Protein AF-A0A0S7EK21-F1 (afdb_monomer_lite)

Secondary structure (DSSP, 8-state):
-HHHHHHHHHHHHSS-SS-TTS-HHHHHHHT-----HHHHTTS-HHHHHHHHHHS-SSTTTSPPHHHHHTSGGG-SHHHHHHHHHHHHHHTS-SS--HHHHHHHHHHHHHHT-------

Structure (mmCIF, N/CA/C/O backbone):
data_AF-A0A0S7EK21-F1
#
_entry.id   AF-A0A0S7EK21-F1
#
loop_
_atom_site.group_PDB
_atom_site.id
_atom_site.type_symbol
_atom_site.label_atom_id
_atom_site.label_alt_id
_atom_site.label_comp_id
_atom_site.label_asym_id
_atom_site.label_entity_id
_atom_site.label_seq_id
_atom_site.pdbx_PDB_ins_code
_atom_site.Cartn_x
_atom_site.Cartn_y
_atom_site.Cartn_z
_atom_site.occupancy
_atom_site.B_iso_or_equiv
_atom_site.auth_seq_id
_atom_site.auth_comp_id
_atom_site.auth_asym_id
_atom_site.auth_atom_id
_atom_site.pdbx_PDB_model_num
ATOM 1 N N . MET A 1 1 ? -0.983 -10.510 -5.356 1.00 94.19 1 MET A N 1
ATOM 2 C CA . MET A 1 1 ? -0.003 -9.663 -4.633 1.00 94.19 1 MET A CA 1
ATOM 3 C C . MET A 1 1 ? 0.924 -8.882 -5.549 1.00 94.19 1 MET A C 1
ATOM 5 O O . MET A 1 1 ? 0.986 -7.680 -5.370 1.00 94.19 1 MET A O 1
ATOM 9 N N . TRP A 1 2 ? 1.574 -9.484 -6.556 1.00 92.31 2 TRP A N 1
ATOM 10 C CA . TRP A 1 2 ? 2.406 -8.712 -7.501 1.00 92.31 2 TRP A CA 1
ATOM 11 C C . TRP A 1 2 ? 1.650 -7.535 -8.133 1.00 92.31 2 TRP A C 1
ATOM 13 O O . TRP A 1 2 ? 2.071 -6.392 -8.010 1.00 92.31 2 TRP A O 1
ATOM 23 N N . SER A 1 3 ? 0.478 -7.805 -8.718 1.00 93.75 3 SER A N 1
ATOM 24 C CA . SER A 1 3 ? -0.365 -6.768 -9.323 1.00 93.75 3 SER A CA 1
ATOM 25 C C . SER A 1 3 ? -0.767 -5.677 -8.329 1.00 93.75 3 SER A C 1
ATOM 27 O O . SER A 1 3 ? -0.857 -4.522 -8.711 1.00 93.75 3 SER A O 1
ATOM 29 N N . VAL A 1 4 ? -0.945 -6.021 -7.047 1.00 96.38 4 VAL A N 1
ATOM 30 C CA . VAL A 1 4 ? -1.230 -5.044 -5.983 1.00 96.38 4 VAL A CA 1
ATOM 31 C C . VAL A 1 4 ? -0.037 -4.107 -5.788 1.00 96.38 4 VAL A C 1
ATOM 33 O O . VAL A 1 4 ? -0.231 -2.901 -5.723 1.00 96.38 4 VAL A O 1
ATOM 36 N N . GLY A 1 5 ? 1.194 -4.631 -5.780 1.00 95.81 5 GLY A N 1
ATOM 37 C CA . GLY A 1 5 ? 2.406 -3.807 -5.726 1.00 95.81 5 GLY A CA 1
ATOM 38 C C . GLY A 1 5 ? 2.520 -2.846 -6.913 1.00 95.81 5 GLY A C 1
ATOM 39 O O . GLY A 1 5 ? 2.809 -1.671 -6.714 1.00 95.81 5 GLY A O 1
ATOM 40 N N . VAL A 1 6 ? 2.212 -3.315 -8.129 1.00 93.81 6 VAL A N 1
ATOM 41 C CA . VAL A 1 6 ? 2.192 -2.462 -9.333 1.00 93.81 6 VAL A CA 1
ATOM 42 C C . VAL A 1 6 ? 1.113 -1.380 -9.226 1.00 93.81 6 VAL A C 1
ATOM 44 O O . VAL A 1 6 ? 1.390 -0.221 -9.514 1.00 93.81 6 VAL A O 1
ATOM 47 N N . ILE A 1 7 ? -0.095 -1.727 -8.769 1.00 97.06 7 ILE A N 1
ATOM 48 C CA . ILE A 1 7 ? -1.197 -0.769 -8.584 1.00 97.06 7 ILE A CA 1
ATOM 49 C C . ILE A 1 7 ? -0.818 0.302 -7.558 1.00 97.06 7 ILE A C 1
ATOM 51 O O . ILE A 1 7 ? -1.037 1.483 -7.820 1.00 97.06 7 ILE A O 1
ATOM 55 N N . ILE A 1 8 ? -0.220 -0.080 -6.425 1.00 96.69 8 ILE A N 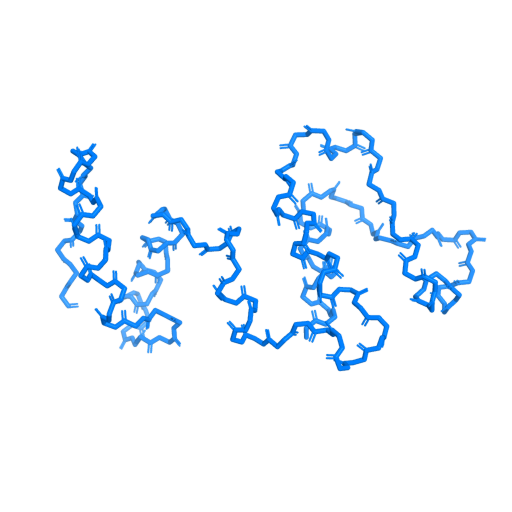1
ATOM 56 C CA . ILE A 1 8 ? 0.228 0.873 -5.400 1.00 96.69 8 ILE A CA 1
ATOM 57 C C . ILE A 1 8 ? 1.308 1.792 -5.975 1.00 96.69 8 ILE A C 1
ATOM 59 O O . ILE A 1 8 ? 1.208 3.006 -5.816 1.00 96.69 8 ILE A O 1
ATOM 63 N N . TYR A 1 9 ? 2.296 1.234 -6.685 1.00 95.94 9 TYR A N 1
ATOM 64 C CA . TYR A 1 9 ? 3.350 2.018 -7.331 1.00 95.94 9 TYR A CA 1
ATOM 65 C C . TYR A 1 9 ? 2.749 3.087 -8.253 1.00 95.94 9 TYR A C 1
ATOM 67 O O . TYR A 1 9 ? 2.995 4.272 -8.051 1.00 95.94 9 TYR A O 1
ATOM 75 N N . VAL A 1 10 ? 1.883 2.683 -9.189 1.00 95.50 10 VAL A N 1
ATOM 76 C CA . VAL A 1 10 ? 1.237 3.600 -10.144 1.00 95.50 10 VAL A CA 1
ATOM 77 C C . VAL A 1 10 ? 0.355 4.626 -9.431 1.00 95.50 10 VAL A C 1
ATOM 79 O O . VAL A 1 10 ? 0.353 5.793 -9.807 1.00 95.50 10 VAL A O 1
ATOM 82 N N . SER A 1 11 ? -0.369 4.225 -8.384 1.00 96.56 11 SER A N 1
ATOM 83 C CA . SER A 1 11 ? -1.232 5.136 -7.616 1.00 96.56 11 SER A CA 1
ATOM 84 C C . SER A 1 11 ? -0.437 6.237 -6.911 1.00 96.56 11 SER A C 1
ATOM 86 O O . SER A 1 11 ? -0.927 7.355 -6.779 1.00 96.56 11 SER A O 1
ATOM 88 N N . LEU A 1 12 ? 0.785 5.930 -6.467 1.00 95.75 12 LEU A N 1
ATOM 89 C CA . LEU A 1 12 ? 1.647 6.874 -5.756 1.00 95.75 12 LEU A CA 1
ATOM 90 C C . LEU A 1 12 ? 2.517 7.718 -6.693 1.00 95.75 12 LEU A C 1
ATOM 92 O O . LEU A 1 12 ? 2.803 8.871 -6.369 1.00 95.75 12 LEU A O 1
ATOM 96 N N . SER A 1 13 ? 2.955 7.168 -7.831 1.00 94.06 13 SER A N 1
ATOM 97 C CA . SER A 1 13 ? 3.877 7.861 -8.738 1.00 94.06 13 SER A CA 1
ATOM 98 C C . SER A 1 13 ? 3.248 8.418 -10.010 1.00 94.06 13 SER A C 1
ATOM 100 O O . SER A 1 13 ? 3.828 9.309 -10.627 1.00 94.06 13 SER A O 1
ATOM 102 N N . GLY A 1 14 ? 2.101 7.886 -10.434 1.00 92.25 14 GLY A N 1
ATOM 103 C CA . GLY A 1 14 ? 1.523 8.138 -11.755 1.00 92.25 14 GLY A CA 1
ATOM 104 C C . GLY A 1 14 ? 2.289 7.484 -12.912 1.00 92.25 14 GLY A C 1
ATOM 105 O O . GLY A 1 14 ? 1.981 7.758 -14.069 1.00 92.25 14 GLY A O 1
ATOM 106 N N . THR A 1 15 ? 3.282 6.635 -12.629 1.00 89.88 15 THR A N 1
ATOM 107 C CA . THR A 1 15 ? 4.141 5.982 -13.630 1.00 89.88 15 THR A CA 1
ATOM 108 C C . THR A 1 15 ? 4.177 4.473 -13.426 1.00 89.88 15 THR A C 1
ATOM 110 O O . THR A 1 15 ? 3.968 3.986 -12.317 1.00 89.88 15 THR A O 1
ATOM 113 N N . PHE A 1 16 ? 4.469 3.712 -14.481 1.00 88.69 16 PHE A N 1
ATOM 114 C CA . PHE A 1 16 ? 4.717 2.279 -14.341 1.00 88.69 16 PHE A CA 1
ATOM 115 C C . PHE A 1 16 ? 6.115 2.013 -13.760 1.00 88.69 16 PHE A C 1
ATOM 117 O O . PHE A 1 16 ? 7.037 2.791 -14.001 1.00 88.69 16 PHE A O 1
ATOM 124 N N . PRO A 1 17 ? 6.292 0.913 -13.004 1.00 84.12 17 PRO A N 1
ATOM 125 C CA . PRO A 1 17 ? 7.577 0.554 -12.404 1.00 84.12 17 PRO A CA 1
ATOM 126 C C . PRO A 1 17 ? 8.569 -0.076 -13.398 1.00 84.12 17 PRO A C 1
ATOM 128 O O . PRO A 1 17 ? 9.634 -0.519 -12.979 1.00 84.12 17 PRO A O 1
ATOM 131 N N . PHE A 1 18 ? 8.220 -0.148 -14.685 1.00 82.00 18 PHE A N 1
ATOM 132 C CA . PHE A 1 18 ? 9.027 -0.754 -15.741 1.00 82.00 18 PHE A CA 1
ATOM 133 C C . PHE A 1 18 ? 9.498 0.323 -16.717 1.00 82.00 18 PHE A C 1
ATOM 135 O O . PHE A 1 18 ? 8.723 1.201 -17.094 1.00 82.00 18 PHE A O 1
ATOM 142 N N . ASN A 1 19 ? 10.754 0.230 -17.129 1.00 75.56 19 ASN A N 1
ATOM 143 C CA . ASN A 1 19 ? 11.318 0.972 -18.240 1.00 75.56 19 ASN A CA 1
ATOM 144 C C . ASN A 1 19 ? 10.845 0.341 -19.560 1.00 75.56 19 ASN A C 1
ATOM 146 O O . ASN A 1 19 ? 11.012 -0.862 -19.754 1.00 75.56 19 ASN A O 1
ATOM 150 N N . GLU A 1 20 ? 10.244 1.128 -20.452 1.00 73.00 20 GLU A N 1
ATOM 151 C CA . GLU A 1 20 ? 9.745 0.644 -21.750 1.00 73.00 20 GLU A CA 1
ATOM 152 C C . GLU A 1 20 ? 10.883 0.282 -22.719 1.00 73.00 20 GLU A C 1
ATOM 154 O O . GLU A 1 20 ? 10.687 -0.536 -23.616 1.00 73.00 20 GLU A O 1
ATOM 159 N N . ASP A 1 21 ? 12.079 0.840 -22.503 1.00 78.12 21 ASP A N 1
ATOM 160 C CA . ASP A 1 21 ? 13.262 0.618 -23.342 1.00 78.12 21 ASP A CA 1
ATOM 161 C C . ASP A 1 21 ? 14.049 -0.659 -22.975 1.00 78.12 21 ASP A C 1
ATOM 163 O O . ASP A 1 21 ? 15.025 -1.010 -23.641 1.00 78.12 21 ASP A O 1
ATOM 167 N N . GLU A 1 22 ? 13.647 -1.369 -21.916 1.00 75.06 22 GLU A N 1
ATOM 168 C CA . GLU A 1 22 ? 14.300 -2.584 -21.415 1.00 75.06 22 GLU A CA 1
ATOM 169 C C . GLU A 1 22 ? 13.338 -3.781 -21.417 1.00 75.06 22 GLU A C 1
ATOM 171 O O . GLU A 1 22 ? 12.125 -3.627 -21.268 1.00 75.06 22 GLU A O 1
ATOM 176 N N . ASP A 1 23 ? 13.868 -5.008 -21.512 1.00 80.44 23 ASP A N 1
ATOM 177 C CA . ASP A 1 23 ? 13.031 -6.209 -21.417 1.00 80.44 23 ASP A CA 1
ATOM 178 C C . ASP A 1 23 ? 12.358 -6.271 -20.037 1.00 80.44 23 ASP A C 1
ATOM 180 O O . ASP A 1 23 ? 13.005 -6.324 -18.985 1.00 80.44 23 ASP A O 1
ATOM 184 N N . ILE A 1 24 ? 11.026 -6.257 -20.042 1.00 75.38 24 ILE A N 1
ATOM 185 C CA . ILE A 1 24 ? 10.208 -6.300 -18.829 1.00 75.38 24 ILE A CA 1
ATOM 186 C C . ILE A 1 24 ? 10.530 -7.555 -18.007 1.00 75.38 24 ILE A C 1
ATOM 188 O O . ILE A 1 24 ? 10.542 -7.492 -16.778 1.00 75.38 24 ILE A O 1
ATOM 192 N N . ASN A 1 25 ? 10.819 -8.695 -18.643 1.00 76.44 25 ASN A N 1
ATOM 193 C CA . ASN A 1 25 ? 11.157 -9.927 -17.932 1.00 76.44 25 ASN A CA 1
ATOM 194 C C . ASN A 1 25 ? 12.471 -9.793 -17.167 1.00 76.44 25 ASN A C 1
ATOM 196 O O . ASN A 1 25 ? 12.548 -10.271 -16.034 1.00 76.44 25 ASN A O 1
ATOM 200 N N . ASP A 1 26 ? 13.469 -9.120 -17.736 1.00 77.75 26 ASP A N 1
ATOM 201 C CA . ASP A 1 26 ? 14.758 -8.903 -17.078 1.00 77.75 26 ASP 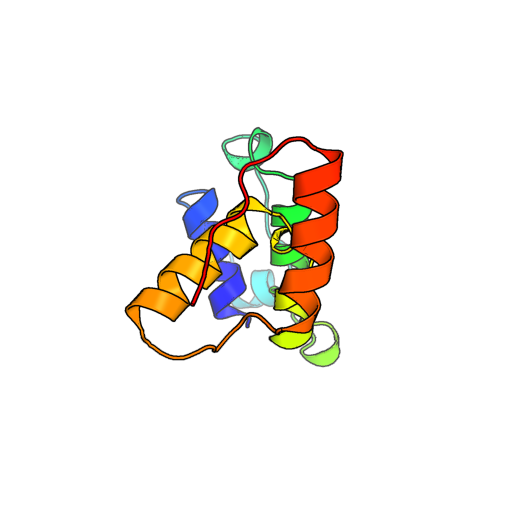A CA 1
ATOM 202 C C . ASP A 1 26 ? 14.611 -7.941 -15.898 1.00 77.75 26 ASP A C 1
ATOM 204 O O . ASP A 1 26 ? 15.120 -8.203 -14.807 1.00 77.75 26 ASP A O 1
ATOM 208 N N . GLN A 1 27 ? 13.834 -6.872 -16.061 1.00 74.44 27 GLN A N 1
ATOM 209 C CA . GLN A 1 27 ? 13.537 -5.936 -14.974 1.00 74.44 27 GLN A CA 1
ATOM 210 C C . GLN A 1 27 ? 12.766 -6.604 -13.833 1.00 74.44 27 GLN A C 1
ATOM 212 O O . GLN A 1 27 ? 13.076 -6.393 -12.655 1.00 74.44 27 GLN A O 1
ATOM 217 N N . ILE A 1 28 ? 11.800 -7.465 -14.175 1.00 75.06 28 ILE A N 1
ATOM 218 C CA . ILE A 1 28 ? 11.093 -8.301 -13.208 1.00 75.06 28 ILE A CA 1
ATOM 219 C C . ILE A 1 28 ? 12.095 -9.205 -12.498 1.00 75.06 28 ILE A C 1
ATOM 221 O O . ILE A 1 28 ? 12.122 -9.181 -11.276 1.00 75.06 28 ILE A O 1
ATOM 225 N N . GLN A 1 29 ? 12.925 -9.969 -13.215 1.00 69.94 29 GLN A N 1
ATOM 226 C CA . GLN A 1 29 ? 13.870 -10.926 -12.622 1.00 69.94 29 GLN A CA 1
ATOM 227 C C . GLN A 1 29 ? 14.923 -10.271 -11.724 1.00 69.94 29 GLN A C 1
ATOM 229 O O . GLN A 1 29 ? 15.305 -10.855 -10.705 1.00 69.94 29 GLN A O 1
ATOM 234 N N . ASN A 1 30 ? 15.350 -9.058 -12.068 1.00 70.31 30 ASN A N 1
ATOM 235 C CA . ASN A 1 30 ? 16.340 -8.304 -11.310 1.00 70.31 30 ASN A CA 1
ATOM 236 C C . ASN A 1 30 ? 15.730 -7.470 -10.174 1.00 70.31 30 ASN A C 1
ATOM 238 O O . ASN A 1 30 ? 16.478 -6.935 -9.357 1.00 70.31 30 ASN A O 1
ATOM 242 N N . ALA A 1 31 ? 14.395 -7.375 -10.093 1.00 66.50 31 ALA A N 1
ATOM 243 C CA . ALA A 1 31 ? 13.679 -6.488 -9.172 1.00 66.50 31 ALA A CA 1
ATOM 244 C C . ALA A 1 31 ? 14.225 -5.046 -9.195 1.00 66.50 31 ALA A C 1
ATOM 246 O O . ALA A 1 31 ? 14.300 -4.377 -8.163 1.00 66.50 31 ALA A O 1
ATOM 247 N N . ALA A 1 32 ? 14.636 -4.583 -10.378 1.00 69.31 32 ALA A N 1
ATOM 248 C CA . ALA A 1 32 ? 15.318 -3.309 -10.584 1.00 69.31 32 ALA A CA 1
ATOM 249 C C . ALA A 1 32 ? 14.321 -2.137 -10.650 1.00 69.31 32 ALA A C 1
ATOM 251 O O . ALA A 1 32 ? 14.338 -1.331 -11.575 1.00 69.31 32 ALA A O 1
ATOM 252 N N . PHE A 1 33 ? 13.417 -2.052 -9.672 1.00 80.88 33 PHE A N 1
ATOM 253 C CA . PHE A 1 33 ? 12.433 -0.977 -9.604 1.00 80.88 33 PHE A CA 1
ATOM 254 C C . PHE A 1 33 ? 13.095 0.321 -9.158 1.00 80.88 33 PHE A C 1
ATOM 256 O O . PHE A 1 33 ? 13.777 0.372 -8.132 1.00 80.88 33 PHE A O 1
ATOM 263 N N . MET A 1 34 ? 12.875 1.384 -9.925 1.00 83.00 34 MET A N 1
ATOM 264 C CA . 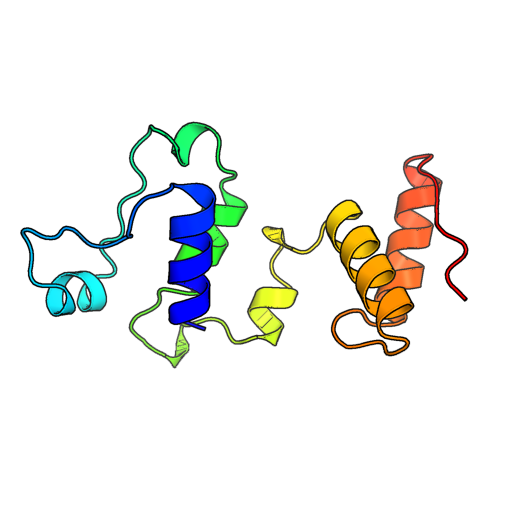MET A 1 34 ? 13.428 2.700 -9.628 1.00 83.00 34 MET A CA 1
ATOM 265 C C . MET A 1 34 ? 12.419 3.568 -8.877 1.00 83.00 34 MET A C 1
ATOM 267 O O . MET A 1 34 ? 11.224 3.564 -9.169 1.00 83.00 34 MET A O 1
ATOM 271 N N . TYR A 1 35 ? 12.926 4.369 -7.944 1.00 89.88 35 TYR A N 1
ATOM 272 C CA . TYR A 1 35 ? 12.157 5.346 -7.173 1.00 89.88 35 TYR A CA 1
ATOM 273 C C . TYR A 1 35 ? 12.785 6.735 -7.373 1.00 89.88 35 TYR A C 1
ATOM 275 O O . TYR A 1 35 ? 13.506 7.220 -6.495 1.00 89.88 35 TYR A O 1
ATOM 283 N N . PRO A 1 36 ? 12.618 7.361 -8.557 1.00 88.88 36 PRO A N 1
ATOM 284 C CA . PRO A 1 36 ? 13.244 8.648 -8.853 1.00 88.88 36 PRO A CA 1
ATOM 285 C C . PRO A 1 36 ? 12.787 9.730 -7.860 1.00 88.88 36 PRO A C 1
ATOM 287 O O . PRO A 1 36 ? 11.626 9.723 -7.449 1.00 88.88 36 PRO A O 1
ATOM 290 N N . PRO A 1 37 ? 13.638 10.713 -7.495 1.00 88.75 37 PRO A N 1
ATOM 291 C CA . PRO A 1 37 ? 13.310 11.699 -6.461 1.00 88.75 37 PRO A CA 1
ATOM 292 C C . PRO A 1 37 ? 11.980 12.433 -6.671 1.00 88.75 37 PRO A C 1
ATOM 294 O O . PRO A 1 37 ? 11.323 12.812 -5.707 1.00 88.75 37 PRO A O 1
ATOM 297 N N . HIS A 1 38 ? 11.553 12.633 -7.915 1.00 90.25 38 HIS A N 1
ATOM 298 C CA . HIS A 1 38 ? 10.206 13.096 -8.218 1.00 90.25 38 HIS A CA 1
ATOM 299 C C . HIS A 1 38 ? 9.390 11.941 -8.822 1.00 90.25 38 HIS A C 1
ATOM 301 O O . HIS A 1 38 ? 9.857 11.363 -9.803 1.00 90.25 38 HIS A O 1
ATOM 307 N N . PRO A 1 39 ? 8.203 11.596 -8.282 1.00 90.50 39 PRO A N 1
ATOM 308 C CA . PRO A 1 39 ? 7.527 12.170 -7.106 1.00 90.50 39 PRO A CA 1
ATOM 309 C C . PRO A 1 39 ? 7.932 11.545 -5.753 1.00 90.50 39 PRO A C 1
ATOM 311 O O . PRO A 1 39 ? 7.490 12.023 -4.705 1.00 90.50 39 PRO A O 1
ATOM 314 N N . TRP A 1 40 ? 8.784 10.515 -5.746 1.00 93.94 40 TRP A N 1
ATOM 315 C CA . TRP A 1 40 ? 8.999 9.636 -4.587 1.00 93.94 40 TRP A CA 1
ATOM 316 C C . TRP A 1 40 ? 9.603 10.298 -3.346 1.00 93.94 40 TRP A C 1
ATOM 318 O O . TRP A 1 40 ? 9.434 9.780 -2.251 1.00 93.94 40 TRP A O 1
ATOM 328 N N . LYS A 1 41 ? 10.215 11.483 -3.457 1.00 94.00 41 LYS A N 1
ATOM 329 C CA . LYS A 1 41 ? 10.709 12.254 -2.300 1.00 94.00 41 LYS A CA 1
ATOM 330 C C . LYS A 1 41 ? 9.608 12.614 -1.293 1.00 94.00 41 LYS A C 1
ATOM 332 O O . LYS A 1 41 ? 9.919 12.885 -0.138 1.00 94.00 41 LYS A O 1
ATOM 337 N N . LYS A 1 42 ? 8.344 12.681 -1.725 1.00 93.94 42 LYS A N 1
ATOM 338 C CA . LYS A 1 42 ? 7.190 12.966 -0.850 1.00 93.94 42 LYS A CA 1
ATOM 339 C C . LYS A 1 42 ? 6.478 11.704 -0.358 1.00 93.94 42 LYS A C 1
ATOM 341 O O . LYS A 1 42 ? 5.578 11.812 0.467 1.00 93.94 42 LYS A O 1
ATOM 346 N N . VAL A 1 43 ? 6.837 10.542 -0.894 1.00 95.75 43 VAL A N 1
ATOM 347 C CA . VAL A 1 43 ? 6.239 9.256 -0.536 1.00 95.75 43 VAL A CA 1
ATOM 348 C C . VAL A 1 43 ? 6.991 8.696 0.670 1.00 95.75 43 VAL A C 1
ATOM 350 O O . VAL A 1 43 ? 8.211 8.827 0.755 1.00 95.75 43 VAL A O 1
ATOM 353 N N . SER A 1 44 ? 6.270 8.108 1.625 1.00 95.94 44 SER A N 1
ATOM 354 C CA . SER A 1 44 ? 6.890 7.571 2.836 1.00 95.94 44 SER A CA 1
ATOM 355 C C . SER A 1 44 ? 7.766 6.354 2.535 1.00 95.94 44 SER A C 1
ATOM 357 O O . SER A 1 44 ? 7.515 5.587 1.597 1.00 95.94 44 SER A O 1
ATOM 359 N N . GLN A 1 45 ? 8.802 6.156 3.350 1.00 96.00 45 GLN A N 1
ATOM 360 C CA . GLN A 1 45 ? 9.721 5.035 3.169 1.00 96.00 45 GLN A CA 1
ATOM 361 C C . GLN A 1 45 ? 9.020 3.693 3.419 1.00 96.00 45 GLN A C 1
ATOM 363 O O . GLN A 1 45 ? 9.345 2.701 2.772 1.00 96.00 45 GLN A O 1
ATOM 368 N N . GLU A 1 46 ? 8.018 3.677 4.296 1.00 97.12 46 GLU A N 1
ATOM 369 C CA . GLU A 1 46 ? 7.164 2.527 4.574 1.00 97.12 46 GLU A CA 1
ATOM 370 C C . GLU A 1 46 ? 6.324 2.133 3.348 1.00 97.12 46 GLU A C 1
ATOM 372 O O . GLU A 1 46 ? 6.129 0.944 3.100 1.00 97.12 46 GLU A O 1
ATOM 377 N N . ALA A 1 47 ? 5.866 3.095 2.538 1.00 96.81 47 ALA A N 1
ATOM 378 C CA . ALA A 1 47 ? 5.161 2.786 1.293 1.00 96.81 47 ALA A CA 1
ATOM 379 C C . ALA A 1 47 ? 6.086 2.059 0.308 1.00 96.81 47 ALA A C 1
ATOM 381 O O . ALA A 1 47 ? 5.725 1.032 -0.268 1.00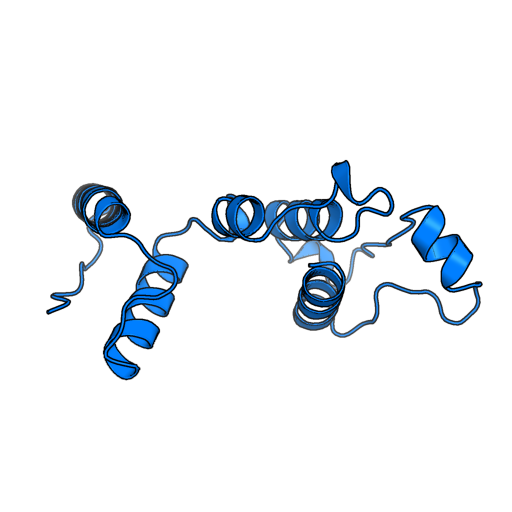 96.81 47 ALA A O 1
ATOM 382 N N . ILE A 1 48 ? 7.306 2.582 0.148 1.00 95.94 48 ILE A N 1
ATOM 383 C CA . ILE A 1 48 ? 8.340 2.003 -0.718 1.00 95.94 48 ILE A CA 1
ATOM 384 C C . ILE A 1 48 ? 8.727 0.604 -0.222 1.00 95.94 48 ILE A C 1
ATOM 386 O O . ILE A 1 48 ? 8.849 -0.323 -1.024 1.00 95.94 48 ILE A O 1
ATOM 390 N N . ASP A 1 49 ? 8.876 0.423 1.093 1.00 96.56 49 ASP A N 1
ATOM 391 C CA . ASP A 1 49 ? 9.173 -0.882 1.686 1.00 96.56 49 ASP A CA 1
ATOM 392 C C . ASP A 1 49 ? 8.069 -1.908 1.397 1.00 96.56 49 ASP A C 1
ATOM 394 O O . ASP A 1 49 ? 8.357 -3.031 0.966 1.00 96.56 49 ASP A O 1
ATOM 398 N N . LEU A 1 50 ? 6.795 -1.516 1.517 1.00 97.62 50 LEU A N 1
ATOM 399 C CA . LEU A 1 50 ? 5.692 -2.409 1.172 1.00 97.62 50 LEU A CA 1
ATOM 400 C C . LEU A 1 50 ? 5.731 -2.817 -0.305 1.00 97.62 50 LEU A C 1
ATOM 402 O O . LEU A 1 50 ? 5.580 -4.001 -0.618 1.00 97.62 50 LEU A O 1
ATOM 406 N N . ILE A 1 51 ? 5.946 -1.861 -1.215 1.00 96.19 51 ILE A N 1
ATOM 407 C CA . ILE A 1 51 ? 6.048 -2.144 -2.653 1.00 96.19 51 ILE A CA 1
ATOM 408 C C . ILE A 1 51 ? 7.181 -3.139 -2.912 1.00 96.19 51 ILE A C 1
ATOM 410 O O . ILE A 1 51 ? 6.962 -4.139 -3.596 1.00 96.19 51 ILE A O 1
ATOM 414 N N . ASN A 1 52 ? 8.358 -2.934 -2.317 1.00 94.25 52 ASN A N 1
ATOM 415 C CA . ASN A 1 52 ? 9.494 -3.843 -2.470 1.00 94.25 52 ASN A CA 1
ATOM 416 C C . ASN A 1 52 ? 9.178 -5.261 -1.972 1.00 94.25 52 ASN A C 1
ATOM 418 O O . ASN A 1 52 ? 9.589 -6.240 -2.596 1.00 94.25 52 ASN A O 1
ATOM 422 N N . ASN A 1 53 ? 8.414 -5.403 -0.889 1.00 95.88 53 ASN A N 1
ATOM 423 C CA . ASN A 1 53 ? 7.982 -6.704 -0.371 1.00 95.88 53 ASN A CA 1
ATOM 424 C C . ASN A 1 53 ? 6.883 -7.374 -1.228 1.00 95.88 53 ASN A C 1
ATOM 426 O O . ASN A 1 53 ? 6.767 -8.607 -1.265 1.00 95.88 53 ASN A O 1
ATOM 430 N N . LEU A 1 54 ? 6.092 -6.588 -1.962 1.00 95.62 54 LEU A N 1
ATOM 431 C CA . LEU A 1 54 ? 5.079 -7.068 -2.911 1.00 95.62 54 LEU A CA 1
ATOM 432 C C . LEU A 1 54 ? 5.669 -7.438 -4.278 1.00 95.62 54 LEU A C 1
ATOM 434 O O . LEU A 1 54 ? 5.233 -8.416 -4.898 1.00 95.62 54 LEU A O 1
ATOM 438 N N . LEU A 1 55 ? 6.676 -6.697 -4.731 1.00 92.50 55 LEU A N 1
ATOM 439 C CA . LEU A 1 55 ? 7.357 -6.879 -6.011 1.00 92.50 55 LEU A CA 1
ATOM 440 C C . LEU A 1 55 ? 8.589 -7.790 -5.886 1.00 92.50 55 LEU A C 1
ATOM 442 O O . LEU A 1 55 ? 9.654 -7.549 -6.442 1.00 92.50 55 LEU A O 1
ATOM 446 N N . GLN A 1 56 ? 8.433 -8.901 -5.166 1.00 90.94 56 GLN A N 1
ATOM 447 C CA . GLN A 1 56 ? 9.460 -9.937 -5.059 1.00 90.94 56 GLN A CA 1
ATOM 448 C C . GLN A 1 56 ? 9.313 -10.984 -6.167 1.00 90.94 56 GLN A C 1
ATOM 450 O O . GLN A 1 56 ? 8.238 -11.570 -6.354 1.00 90.94 56 GLN A O 1
ATOM 455 N N . VAL A 1 57 ? 10.418 -11.278 -6.857 1.00 87.31 57 VAL A N 1
ATOM 456 C CA . VAL A 1 57 ? 10.504 -12.311 -7.910 1.00 87.31 57 VAL A CA 1
ATOM 457 C C . VAL A 1 57 ? 10.266 -13.694 -7.331 1.00 87.31 57 VAL A C 1
ATOM 459 O O . VAL A 1 57 ? 9.416 -14.457 -7.791 1.00 87.31 57 VAL A O 1
ATOM 462 N N . LYS A 1 58 ? 10.995 -14.009 -6.256 1.00 88.00 58 LYS A N 1
ATOM 463 C CA . LYS A 1 58 ? 10.839 -15.271 -5.540 1.00 88.00 58 LYS A CA 1
ATOM 464 C C . LYS A 1 58 ? 9.519 -15.234 -4.781 1.00 88.00 58 LYS A C 1
ATOM 466 O O . LYS A 1 58 ? 9.413 -14.542 -3.772 1.00 88.00 58 LYS A O 1
ATOM 471 N N . MET A 1 59 ? 8.551 -16.047 -5.205 1.00 89.19 59 MET A N 1
ATOM 472 C CA . MET A 1 59 ? 7.224 -16.114 -4.574 1.00 89.19 59 MET A CA 1
ATOM 473 C C . MET A 1 59 ? 7.286 -16.317 -3.054 1.00 89.19 59 MET A C 1
ATOM 475 O O . MET A 1 59 ? 6.519 -15.699 -2.333 1.00 89.19 59 MET A O 1
ATOM 479 N N . ARG A 1 60 ? 8.239 -17.115 -2.550 1.00 91.50 60 ARG A N 1
ATOM 480 C CA . ARG A 1 60 ? 8.415 -17.353 -1.103 1.00 91.50 60 ARG A CA 1
ATOM 481 C C . ARG A 1 60 ? 8.831 -16.110 -0.306 1.00 91.50 60 ARG A C 1
ATOM 483 O O . ARG A 1 60 ? 8.617 -16.075 0.899 1.00 91.50 60 ARG A O 1
ATOM 490 N N . LYS A 1 61 ? 9.465 -15.129 -0.957 1.00 91.75 61 LYS A N 1
ATOM 491 C CA . LYS A 1 61 ? 9.836 -13.844 -0.346 1.00 91.75 61 LYS A CA 1
ATOM 492 C C . LYS A 1 61 ? 8.723 -12.803 -0.471 1.00 91.75 61 LYS A C 1
ATOM 494 O O . LYS A 1 61 ? 8.710 -11.849 0.293 1.00 91.75 61 LYS A O 1
ATOM 499 N N . ARG A 1 62 ? 7.803 -12.990 -1.422 1.00 96.00 62 ARG A N 1
ATOM 500 C CA . ARG A 1 62 ? 6.681 -12.085 -1.666 1.00 96.00 62 ARG A CA 1
ATOM 501 C C . ARG A 1 62 ? 5.708 -12.118 -0.496 1.00 96.00 62 ARG A C 1
ATOM 503 O O . ARG A 1 62 ? 5.361 -13.195 -0.012 1.00 96.00 62 ARG A O 1
ATOM 510 N N . TYR A 1 63 ? 5.244 -10.950 -0.069 1.00 97.69 63 TYR A N 1
ATOM 511 C CA . TYR A 1 63 ? 4.237 -10.877 0.984 1.00 97.69 63 TYR A CA 1
ATOM 512 C C . TYR A 1 63 ? 2.919 -11.529 0.553 1.00 97.69 63 TYR A C 1
ATOM 514 O O . TYR A 1 63 ? 2.466 -11.375 -0.586 1.00 97.69 63 TYR A O 1
ATOM 522 N N . SER A 1 64 ? 2.332 -12.283 1.485 1.00 96.88 64 SER A N 1
ATOM 523 C CA . SER A 1 64 ? 0.939 -12.722 1.427 1.00 96.88 64 SER A CA 1
ATOM 524 C C . SER A 1 64 ? 0.011 -11.569 1.808 1.00 96.88 64 SER A C 1
ATOM 526 O O . SER A 1 64 ? 0.469 -10.546 2.313 1.00 96.88 64 SER A O 1
ATOM 528 N N . VAL A 1 65 ? -1.296 -11.756 1.608 1.00 94.81 65 VAL A N 1
ATOM 529 C CA . VAL A 1 65 ? -2.319 -10.783 2.019 1.00 94.81 65 VAL A CA 1
ATOM 530 C C . VAL A 1 65 ? -2.183 -10.447 3.505 1.00 94.81 65 VAL A C 1
ATOM 532 O O . VAL A 1 65 ? -2.071 -9.275 3.843 1.00 94.81 65 VAL A O 1
ATOM 535 N N . ASP A 1 66 ? -2.072 -11.453 4.375 1.00 93.31 66 ASP A N 1
ATOM 536 C CA . ASP A 1 66 ? -2.000 -11.243 5.830 1.00 93.31 66 ASP A CA 1
ATOM 537 C C . ASP A 1 66 ? -0.756 -10.443 6.243 1.00 93.31 66 ASP A C 1
ATOM 539 O O . ASP A 1 66 ? -0.828 -9.533 7.072 1.00 93.31 66 ASP A O 1
ATOM 543 N N . LYS A 1 67 ? 0.395 -10.739 5.618 1.00 95.56 67 LYS A N 1
ATOM 544 C CA . LYS A 1 67 ? 1.639 -9.988 5.846 1.00 95.56 67 LYS A CA 1
ATOM 545 C C . LYS A 1 67 ? 1.536 -8.551 5.349 1.00 95.56 67 LYS A C 1
ATOM 547 O O . LYS A 1 67 ? 2.052 -7.652 6.001 1.00 95.56 67 LYS A O 1
ATOM 552 N N . THR A 1 68 ? 0.890 -8.339 4.204 1.00 96.25 68 THR A N 1
ATOM 553 C CA . THR A 1 68 ? 0.638 -7.006 3.650 1.00 96.25 68 THR A CA 1
ATOM 554 C C . THR A 1 68 ? -0.270 -6.197 4.563 1.00 96.25 68 THR A C 1
ATOM 556 O O . THR A 1 68 ? 0.086 -5.074 4.891 1.00 96.25 68 THR A O 1
ATOM 559 N N . LEU A 1 69 ? -1.391 -6.765 5.016 1.00 92.62 69 LEU A N 1
ATOM 560 C CA . LEU A 1 69 ? -2.317 -6.085 5.923 1.00 92.62 69 LEU A CA 1
ATOM 561 C C . LEU A 1 69 ? -1.645 -5.717 7.248 1.00 92.62 69 LEU A C 1
ATOM 563 O O . LEU A 1 69 ? -1.889 -4.638 7.771 1.00 92.62 69 LEU A O 1
ATOM 567 N N . SER A 1 70 ? -0.741 -6.564 7.742 1.00 93.38 70 SER A N 1
ATOM 568 C CA . SER A 1 70 ? 0.030 -6.315 8.968 1.00 93.38 70 SER A CA 1
ATOM 569 C C . SER A 1 70 ? 1.212 -5.349 8.788 1.00 93.38 70 SER A C 1
ATOM 571 O O . SER A 1 70 ? 1.934 -5.082 9.749 1.00 93.38 70 SER A O 1
ATOM 573 N N . HIS A 1 71 ? 1.472 -4.856 7.574 1.00 96.75 71 HIS A N 1
ATOM 574 C CA . HIS A 1 71 ? 2.611 -3.981 7.311 1.00 96.75 71 HIS A CA 1
ATOM 575 C C . HIS A 1 71 ? 2.401 -2.590 7.939 1.00 96.75 71 HIS A C 1
ATOM 577 O O . HIS A 1 71 ? 1.312 -2.038 7.785 1.00 96.75 71 HIS A O 1
ATOM 583 N N . PRO A 1 72 ? 3.426 -1.965 8.558 1.00 95.62 72 PRO A N 1
ATOM 584 C CA . PRO A 1 72 ? 3.286 -0.674 9.242 1.00 95.62 72 PRO A CA 1
ATOM 585 C C . PRO A 1 72 ? 2.639 0.435 8.408 1.00 95.62 72 PRO A C 1
ATOM 587 O O . PRO A 1 72 ? 1.880 1.234 8.942 1.00 95.62 72 PRO A O 1
ATOM 590 N N . TRP A 1 73 ? 2.879 0.446 7.093 1.00 96.25 73 TRP A N 1
ATOM 591 C CA . TRP A 1 73 ? 2.269 1.419 6.177 1.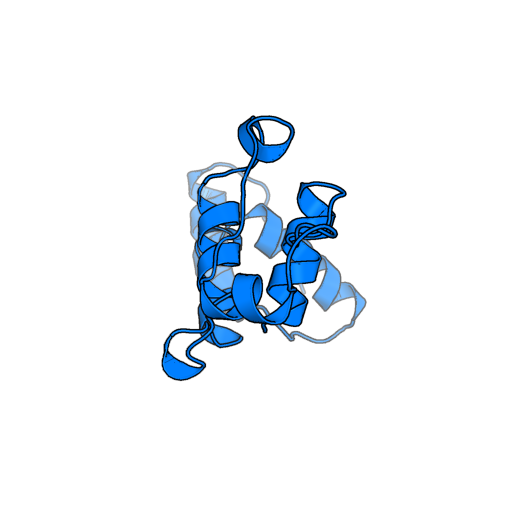00 96.25 73 TRP A CA 1
ATOM 592 C C . TRP A 1 73 ? 0.731 1.389 6.142 1.00 96.25 73 TRP A C 1
ATOM 594 O O . TRP A 1 73 ? 0.127 2.383 5.769 1.00 96.25 73 TRP A O 1
ATOM 604 N N . LEU A 1 74 ? 0.104 0.264 6.508 1.00 94.44 74 LEU A N 1
ATOM 605 C CA . LEU A 1 74 ? -1.356 0.098 6.558 1.00 94.44 74 LEU A CA 1
ATOM 606 C C . LEU A 1 74 ? -1.893 0.012 7.997 1.00 94.44 74 LEU A C 1
ATOM 608 O O . LEU A 1 74 ? -3.064 -0.297 8.200 1.00 94.44 74 LEU A O 1
ATOM 612 N N . GLN A 1 75 ? -1.039 0.219 9.001 1.00 92.12 75 GLN A N 1
ATOM 613 C CA . GLN A 1 75 ? -1.364 0.041 10.418 1.00 92.12 75 GLN A CA 1
ATOM 614 C C . GLN A 1 75 ? -1.420 1.385 11.151 1.00 92.12 75 GLN A C 1
ATOM 616 O O . GLN A 1 75 ? -0.875 1.522 12.246 1.00 92.12 75 GLN A O 1
ATOM 621 N N . ASP A 1 76 ? -2.076 2.377 10.550 1.00 91.88 76 ASP A N 1
ATOM 622 C CA . ASP A 1 76 ? -2.342 3.671 11.175 1.00 91.88 76 ASP A CA 1
ATOM 623 C C . ASP A 1 76 ? -3.820 3.839 11.572 1.00 91.88 76 ASP A C 1
ATOM 625 O O . ASP A 1 76 ? -4.712 3.123 11.107 1.00 91.88 76 ASP A O 1
ATOM 629 N N . TYR A 1 77 ? -4.068 4.792 12.474 1.00 91.44 77 TYR A N 1
ATOM 630 C CA . TYR A 1 77 ? -5.399 5.037 13.025 1.00 91.44 77 TYR A CA 1
ATOM 631 C C . TYR A 1 77 ? -6.400 5.504 11.961 1.00 91.44 77 TYR A C 1
ATOM 633 O O . TYR A 1 77 ? -7.553 5.078 11.983 1.00 91.44 77 TYR A O 1
ATOM 641 N N . GLN A 1 78 ? -5.970 6.342 11.012 1.00 91.81 78 GLN A N 1
ATOM 642 C CA . GLN A 1 78 ? -6.842 6.857 9.957 1.00 91.81 78 GLN A CA 1
ATOM 643 C C . GLN A 1 78 ? -7.242 5.741 8.988 1.00 91.81 78 GLN A C 1
ATOM 645 O O . GLN A 1 78 ? -8.418 5.612 8.663 1.00 91.81 78 GLN A O 1
ATOM 650 N N . MET A 1 79 ? -6.299 4.884 8.602 1.00 92.38 79 MET A N 1
ATOM 651 C CA . MET A 1 79 ? -6.569 3.701 7.788 1.00 92.38 79 MET A CA 1
ATOM 652 C C . MET A 1 79 ? -7.587 2.778 8.467 1.00 92.38 79 MET A C 1
ATOM 654 O O . MET A 1 79 ? -8.517 2.301 7.818 1.00 92.38 79 MET A O 1
ATOM 658 N N . TRP A 1 80 ? -7.460 2.548 9.780 1.00 92.69 80 TRP A N 1
ATOM 659 C CA . TRP A 1 80 ? -8.456 1.772 10.524 1.00 92.69 80 TRP A CA 1
ATOM 660 C C . TRP A 1 80 ? -9.838 2.441 10.501 1.00 92.69 80 TRP A C 1
ATOM 662 O O . TRP A 1 80 ? -10.823 1.761 10.217 1.00 92.69 80 TRP A O 1
ATOM 672 N N . LEU A 1 81 ? -9.924 3.759 10.722 1.00 92.12 81 LEU A N 1
ATOM 673 C CA . LEU A 1 81 ? -11.189 4.500 10.629 1.00 92.12 81 LEU A CA 1
ATOM 674 C C . LEU A 1 81 ? -11.831 4.366 9.242 1.00 92.12 81 LEU A C 1
ATOM 676 O O . LEU A 1 81 ? -13.023 4.071 9.137 1.00 92.12 81 LEU A O 1
ATOM 680 N N . ASP A 1 82 ? -11.050 4.545 8.179 1.00 92.38 82 ASP A N 1
ATOM 681 C CA . ASP A 1 82 ? -11.531 4.468 6.798 1.00 92.38 82 ASP A CA 1
ATOM 682 C C . ASP A 1 82 ? -12.044 3.062 6.459 1.00 92.38 82 ASP A C 1
ATOM 684 O O . ASP A 1 82 ? -13.111 2.913 5.853 1.00 92.38 82 ASP A O 1
ATOM 688 N N . LEU A 1 83 ? -11.337 2.021 6.914 1.00 92.00 83 LEU A N 1
ATOM 689 C CA . LEU A 1 83 ? -11.771 0.633 6.769 1.00 92.00 83 LEU A CA 1
ATOM 690 C C . LEU A 1 83 ? -13.059 0.351 7.546 1.00 92.00 83 LEU A C 1
ATOM 692 O O . LEU A 1 83 ? -13.982 -0.237 6.986 1.00 92.00 83 LEU A O 1
ATOM 696 N N . ARG A 1 84 ? -13.168 0.802 8.801 1.00 90.69 84 ARG A N 1
ATOM 697 C CA . ARG A 1 84 ? -14.391 0.624 9.601 1.00 90.69 84 ARG A CA 1
ATOM 698 C C . ARG A 1 84 ? -15.587 1.341 8.984 1.00 90.69 84 ARG A C 1
ATOM 700 O O . ARG A 1 84 ? -16.681 0.782 8.950 1.00 90.69 84 ARG A O 1
ATOM 707 N N . ASN A 1 85 ? -15.380 2.539 8.440 1.00 91.50 85 ASN A N 1
ATOM 708 C CA . ASN A 1 85 ? -16.415 3.274 7.716 1.00 91.50 85 ASN A CA 1
ATOM 709 C C . ASN A 1 85 ? -16.878 2.518 6.463 1.00 91.50 85 ASN A C 1
ATOM 711 O O . ASN A 1 85 ? -18.076 2.459 6.175 1.00 91.50 85 ASN A O 1
ATOM 715 N N . LEU A 1 86 ? -15.943 1.928 5.714 1.00 90.88 86 LEU A N 1
ATOM 716 C CA . LEU A 1 86 ? -16.269 1.102 4.555 1.00 90.88 86 LEU A CA 1
ATOM 717 C C . LEU A 1 86 ? -17.062 -0.148 4.965 1.00 90.88 86 LEU A C 1
ATOM 719 O O . LEU A 1 86 ? -18.103 -0.422 4.377 1.00 90.88 86 LEU A O 1
ATOM 723 N N . GLU A 1 87 ? -16.612 -0.870 5.987 1.00 93.12 87 GLU A N 1
ATOM 724 C CA . GLU A 1 87 ? -17.275 -2.075 6.506 1.00 93.12 87 GLU A CA 1
ATOM 725 C C . GLU A 1 87 ? -18.685 -1.779 7.032 1.00 93.12 87 GLU A C 1
ATOM 727 O O . GLU A 1 87 ? -19.621 -2.516 6.727 1.00 93.12 87 GLU A O 1
ATOM 732 N N . GLY A 1 88 ? -18.875 -0.656 7.733 1.00 90.56 88 GLY A N 1
ATOM 733 C CA . GLY A 1 88 ? -20.197 -0.207 8.177 1.00 90.56 88 GLY A CA 1
ATOM 734 C C . GLY A 1 88 ? -21.156 0.048 7.010 1.00 90.56 88 GLY A C 1
ATOM 735 O O . GLY A 1 88 ? -22.323 -0.330 7.070 1.00 90.56 88 GLY A O 1
ATOM 736 N N . ARG A 1 89 ? -20.662 0.610 5.897 1.00 91.56 89 ARG A N 1
ATOM 737 C CA . ARG A 1 89 ? -21.458 0.796 4.667 1.00 91.56 89 ARG A CA 1
ATOM 738 C C . ARG A 1 89 ? -21.784 -0.518 3.958 1.00 91.56 89 ARG A C 1
ATOM 740 O O . ARG A 1 89 ? -22.799 -0.589 3.271 1.00 91.56 89 ARG A O 1
ATOM 747 N N . MET A 1 90 ? -20.921 -1.522 4.092 1.00 92.00 90 MET A N 1
ATOM 748 C CA . MET A 1 90 ? -21.104 -2.855 3.509 1.00 92.00 90 MET A CA 1
ATOM 749 C C . MET A 1 90 ? -21.912 -3.794 4.417 1.00 92.00 90 MET A C 1
ATOM 751 O O . MET A 1 90 ? -22.326 -4.856 3.964 1.00 92.00 90 MET A O 1
ATOM 755 N N . ASN A 1 91 ? -22.160 -3.392 5.669 1.00 90.44 91 ASN A N 1
ATOM 756 C CA . ASN A 1 91 ? -22.837 -4.176 6.702 1.00 90.44 91 ASN A CA 1
ATOM 757 C C . ASN A 1 91 ? -22.158 -5.535 6.987 1.00 90.44 91 ASN A C 1
ATOM 759 O O . ASN A 1 91 ? -22.819 -6.503 7.363 1.00 90.44 91 ASN A O 1
ATOM 763 N N . GLU A 1 92 ? -20.838 -5.611 6.798 1.00 90.62 92 GLU A N 1
ATOM 764 C CA . GLU A 1 92 ? -20.025 -6.801 7.062 1.00 90.62 92 GLU A CA 1
ATOM 765 C C . GLU A 1 92 ? -18.568 -6.396 7.348 1.00 90.62 92 GLU A C 1
ATOM 767 O O . GLU A 1 92 ? -18.034 -5.466 6.737 1.00 90.62 92 GLU A O 1
ATOM 772 N N . ARG A 1 93 ? -17.923 -7.087 8.299 1.00 90.31 93 ARG A N 1
ATOM 773 C CA . ARG A 1 93 ? -16.514 -6.876 8.662 1.00 90.31 93 ARG A CA 1
ATOM 774 C C . ARG A 1 93 ? -15.645 -7.865 7.877 1.00 90.31 93 ARG A C 1
ATOM 776 O O . ARG A 1 93 ? -15.805 -9.070 8.046 1.00 90.31 93 ARG A O 1
ATOM 783 N N . TYR A 1 94 ? -14.731 -7.360 7.047 1.00 87.00 94 TYR A N 1
ATOM 784 C CA . TYR A 1 94 ? -13.914 -8.183 6.142 1.00 87.00 94 TYR A CA 1
ATOM 785 C C . TYR A 1 94 ? -12.415 -8.122 6.442 1.00 87.00 94 TYR A C 1
ATOM 787 O O . TYR A 1 94 ? -11.724 -9.126 6.287 1.00 87.00 94 TYR A O 1
ATOM 795 N N . ILE A 1 95 ? -11.899 -6.940 6.789 1.00 88.25 95 ILE A N 1
ATOM 796 C CA . ILE A 1 95 ? -10.457 -6.669 6.870 1.00 88.25 95 ILE A CA 1
ATOM 797 C C . ILE A 1 95 ? -10.040 -6.408 8.311 1.00 88.25 95 ILE A C 1
ATOM 799 O O . ILE A 1 95 ? -9.004 -6.911 8.742 1.00 88.25 95 ILE A O 1
ATOM 803 N N . THR A 1 96 ? -10.815 -5.615 9.051 1.00 90.19 96 THR A N 1
ATOM 804 C CA . THR A 1 96 ? -10.492 -5.327 10.452 1.00 90.19 96 THR A CA 1
ATOM 805 C C . THR A 1 96 ? -10.903 -6.488 11.353 1.00 90.19 96 THR A C 1
ATOM 807 O O . THR A 1 96 ? -11.761 -7.297 10.998 1.00 90.19 96 THR A O 1
ATOM 810 N N . HIS A 1 97 ? -10.321 -6.563 12.547 1.00 87.88 97 HIS A N 1
ATOM 811 C CA . HIS A 1 97 ? -10.694 -7.535 13.569 1.00 87.88 97 HIS A CA 1
ATOM 812 C C . HIS A 1 97 ? -11.118 -6.828 14.863 1.00 87.88 97 HIS A C 1
ATOM 814 O O . HIS A 1 97 ? -10.644 -5.738 15.163 1.00 87.88 97 HIS A O 1
ATOM 820 N N . GLU A 1 98 ? -11.973 -7.449 15.679 1.00 86.62 98 GLU A N 1
ATOM 821 C CA . GLU A 1 98 ? -12.434 -6.867 16.957 1.00 86.62 98 GLU A CA 1
ATOM 822 C C . GLU A 1 98 ? -11.273 -6.537 17.913 1.00 86.62 98 GLU A C 1
ATOM 824 O O . GLU A 1 98 ? -11.337 -5.596 18.701 1.00 86.62 98 GLU A O 1
ATOM 829 N N . SER A 1 99 ? -10.160 -7.271 17.812 1.00 85.44 99 SER A N 1
ATOM 830 C CA . SER A 1 99 ? -8.940 -6.967 18.572 1.00 85.44 99 SER A CA 1
ATOM 831 C C . SER A 1 99 ? -8.307 -5.624 18.195 1.00 85.44 99 SER A C 1
ATOM 833 O O . SER A 1 99 ? -7.601 -5.038 19.017 1.00 85.44 99 SER A O 1
ATOM 835 N N . ASP A 1 100 ? -8.532 -5.138 16.970 1.00 87.50 100 ASP A N 1
ATOM 836 C CA . ASP A 1 100 ? -8.067 -3.818 16.539 1.00 87.50 100 ASP A CA 1
ATOM 837 C C . ASP A 1 100 ? -8.817 -2.707 17.267 1.00 87.50 100 ASP A C 1
ATOM 839 O O . ASP A 1 100 ? -8.219 -1.686 17.600 1.00 87.50 100 ASP A O 1
ATOM 843 N N . ASP A 1 101 ? -10.098 -2.920 17.571 1.00 88.81 101 ASP A N 1
ATOM 844 C CA . ASP A 1 101 ? -10.962 -1.907 18.168 1.00 88.81 101 ASP A CA 1
ATOM 845 C C . ASP A 1 101 ? -10.447 -1.503 19.557 1.00 88.81 101 ASP A C 1
ATOM 847 O O . ASP A 1 101 ? -10.329 -0.312 19.843 1.00 88.81 101 ASP A O 1
ATOM 851 N N . LEU A 1 102 ? -10.049 -2.479 20.386 1.00 86.50 102 LEU A N 1
ATOM 852 C CA . LEU A 1 102 ? -9.452 -2.229 21.705 1.00 86.50 102 LEU A CA 1
ATOM 853 C C . LEU A 1 102 ? -8.112 -1.492 21.603 1.00 86.50 102 LEU A C 1
ATOM 855 O O . LEU A 1 102 ? -7.852 -0.558 22.367 1.00 86.50 102 LEU A O 1
ATOM 859 N N . ARG A 1 103 ? -7.263 -1.899 20.650 1.00 89.25 103 ARG A N 1
ATOM 860 C CA . ARG A 1 103 ? -5.963 -1.263 20.393 1.00 89.25 103 ARG A CA 1
ATOM 861 C C . ARG A 1 103 ? -6.148 0.209 20.019 1.00 89.25 103 ARG A C 1
ATOM 863 O O . ARG A 1 103 ? -5.478 1.074 20.586 1.00 89.25 103 ARG A O 1
ATOM 870 N N . TRP A 1 104 ? -7.067 0.494 19.099 1.00 91.31 104 TRP A N 1
ATOM 871 C CA . TRP A 1 104 ? -7.307 1.844 18.600 1.00 91.31 104 TRP A CA 1
ATOM 872 C C . TRP A 1 104 ? -8.109 2.717 19.560 1.00 91.31 104 TRP A C 1
ATOM 874 O O . TRP A 1 104 ? -7.857 3.917 19.617 1.00 91.31 104 TRP A O 1
ATOM 884 N N . LEU A 1 105 ? -8.983 2.133 20.383 1.00 89.25 105 LEU A N 1
ATOM 885 C CA . LEU A 1 105 ? -9.657 2.844 21.469 1.00 89.25 105 LEU A CA 1
ATOM 886 C C . LEU A 1 105 ? -8.642 3.395 22.473 1.00 89.25 105 LEU A C 1
ATOM 888 O O . LEU A 1 105 ? -8.674 4.577 22.810 1.00 89.25 105 LEU A O 1
ATOM 892 N N . HIS A 1 106 ? -7.706 2.553 22.917 1.00 89.44 106 HIS A N 1
ATOM 893 C CA . HIS A 1 106 ? -6.656 2.974 23.840 1.00 89.44 106 HIS A CA 1
ATOM 894 C C . HIS A 1 106 ? -5.752 4.049 23.217 1.00 89.44 106 HIS A C 1
ATOM 896 O O . HIS A 1 106 ? -5.424 5.042 23.865 1.00 89.44 106 HIS A O 1
ATOM 902 N N . HIS A 1 107 ? -5.389 3.891 21.940 1.00 89.56 107 HIS A N 1
ATOM 903 C CA . HIS A 1 107 ? -4.637 4.906 21.201 1.00 89.56 107 HIS A CA 1
ATOM 904 C C . HIS A 1 107 ? -5.390 6.247 21.135 1.00 89.56 107 HIS A C 1
ATOM 906 O O . HIS A 1 107 ? -4.817 7.285 21.459 1.00 89.56 107 HIS A O 1
ATOM 912 N N . ALA A 1 108 ? -6.679 6.238 20.781 1.00 90.25 108 ALA A N 1
ATOM 913 C CA . ALA A 1 108 ? -7.494 7.448 20.687 1.00 90.25 108 ALA A CA 1
ATOM 914 C C . ALA A 1 108 ? -7.603 8.180 22.034 1.00 90.25 108 ALA A C 1
ATOM 916 O O . ALA A 1 108 ? -7.421 9.395 22.085 1.00 90.25 108 ALA A O 1
ATOM 917 N N . GLN A 1 109 ? -7.798 7.443 23.132 1.00 91.00 109 GLN A N 1
ATOM 918 C CA . GLN A 1 109 ? -7.839 8.006 24.485 1.00 91.00 109 GLN A CA 1
ATOM 919 C C . GLN A 1 109 ? -6.524 8.688 24.879 1.00 91.00 109 GLN A C 1
ATOM 921 O O . GLN A 1 109 ? -6.545 9.797 25.409 1.00 91.00 109 GLN A O 1
ATOM 926 N N . LEU A 1 110 ? -5.380 8.051 24.602 1.00 92.12 110 LEU A N 1
ATOM 927 C CA . LEU A 1 110 ? -4.063 8.620 24.908 1.00 92.12 110 LEU A CA 1
ATOM 928 C C . LEU A 1 110 ? -3.732 9.844 24.048 1.00 92.12 110 LEU A C 1
ATOM 930 O O . LEU A 1 110 ? -3.074 10.769 24.521 1.00 92.12 110 LEU A O 1
ATOM 934 N N . SER A 1 111 ? -4.171 9.845 22.791 1.00 90.94 111 SER A N 1
ATOM 935 C CA . SER A 1 111 ? -3.904 10.923 21.836 1.00 90.94 111 SER A CA 1
ATOM 936 C C . SER A 1 111 ? -4.969 12.025 21.830 1.00 90.94 111 SER A C 1
ATOM 938 O O . SER A 1 111 ? -4.809 13.001 21.101 1.00 90.94 111 SER A O 1
ATOM 940 N N . GLY A 1 112 ? -6.041 11.893 22.621 1.00 89.94 112 GLY A N 1
ATOM 941 C CA . GLY A 1 112 ? -7.163 12.836 22.636 1.00 89.94 112 GLY A CA 1
ATOM 942 C C . GLY A 1 112 ? -7.920 12.908 21.304 1.00 89.94 112 GLY A C 1
ATOM 943 O O . GLY A 1 112 ? -8.440 13.965 20.955 1.00 89.94 112 GLY A O 1
ATOM 944 N N . LEU A 1 113 ? -7.933 11.812 20.541 1.00 89.50 113 LEU A N 1
ATOM 945 C CA . LEU A 1 113 ? -8.620 11.709 19.254 1.00 89.50 113 LEU A CA 1
ATOM 946 C C . LEU A 1 113 ? -10.060 11.236 19.454 1.00 89.50 113 LEU A C 1
ATOM 948 O O . LEU A 1 113 ? -10.356 10.495 20.391 1.00 89.50 113 LEU A O 1
ATOM 952 N N . ASP A 1 114 ? -10.945 11.638 18.544 1.00 83.50 114 ASP A N 1
ATOM 953 C CA . ASP A 1 114 ? -12.323 11.156 18.540 1.00 83.50 114 ASP A CA 1
ATOM 954 C C . ASP A 1 114 ? -12.367 9.672 18.150 1.00 83.50 114 ASP A C 1
ATOM 956 O O . ASP A 1 114 ? -11.634 9.243 17.251 1.00 83.50 114 ASP A O 1
ATOM 960 N N . TYR A 1 115 ? -13.208 8.897 18.835 1.00 82.00 115 TYR A N 1
ATOM 961 C CA . TYR A 1 115 ? -13.388 7.468 18.588 1.00 82.00 115 TYR A CA 1
ATOM 962 C C . TYR A 1 115 ? -14.831 7.215 18.147 1.00 82.00 115 TYR A C 1
ATOM 964 O O . TYR A 1 115 ? -15.762 7.495 18.909 1.00 82.00 115 TYR A O 1
ATOM 972 N N . PRO A 1 116 ? -15.052 6.690 16.933 1.00 79.19 116 PRO A N 1
ATOM 973 C CA . PRO A 1 116 ? -16.395 6.530 16.403 1.00 79.19 116 PRO A CA 1
ATOM 974 C C . PRO A 1 116 ? -17.197 5.510 17.219 1.00 79.19 116 PRO A C 1
ATOM 976 O O . PRO A 1 116 ? -16.706 4.446 17.596 1.00 79.19 116 PRO A O 1
ATOM 979 N N . SER A 1 117 ? -18.473 5.814 17.449 1.00 67.69 117 SER A N 1
ATOM 980 C CA . SER A 1 117 ? -19.447 4.871 18.009 1.00 67.69 117 SER A CA 1
ATOM 981 C C . SER A 1 117 ? -19.895 3.914 16.903 1.00 67.69 117 SER A C 1
ATOM 983 O O . SER A 1 11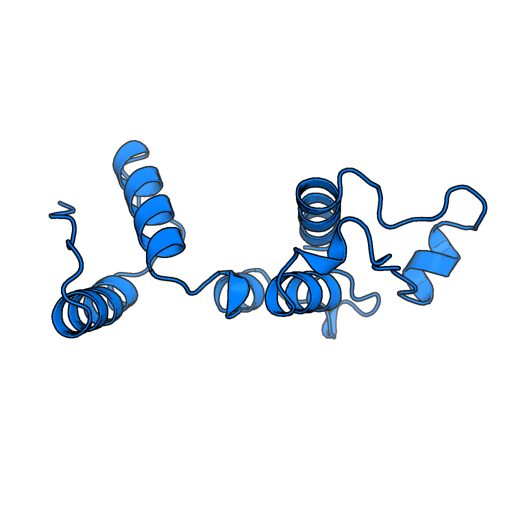7 ? -20.948 4.084 16.296 1.00 67.69 117 SER A O 1
ATOM 985 N N . ILE A 1 118 ? -19.039 2.948 16.574 1.00 63.72 118 ILE A N 1
ATOM 986 C CA . ILE A 1 118 ? -19.320 1.969 15.523 1.00 63.72 118 ILE A CA 1
ATOM 987 C C . ILE A 1 118 ? -20.199 0.867 16.132 1.00 63.72 118 ILE A C 1
ATOM 989 O O . ILE A 1 118 ? -19.733 0.131 17.001 1.00 63.72 118 ILE A O 1
ATOM 993 N N . SER A 1 119 ? -21.468 0.803 15.715 1.00 52.47 119 SER A N 1
ATOM 994 C CA . SER A 1 119 ? -22.440 -0.245 16.076 1.00 52.47 119 SER A CA 1
ATOM 995 C C . SER A 1 119 ? -22.227 -1.533 15.295 1.00 52.47 119 SER A C 1
ATOM 997 O O . SER A 1 119 ? -21.947 -1.404 14.080 1.00 52.47 119 SER A O 1
#

pLDDT: mean 88.91, std 8.25, range [52.47, 97.69]

Organism: NCBI:txid188132

Foldseek 3Di:
DLVVLQVLVCVQQVDGQDDPVDDPVVCLVVVVGDQPCVPNVPPDPLSVVLSSLCSDSPPVSHDDPVRSCPRPVCLDLVNVVVQLVVCLVVVHRDRDDPVVLVVSVVVCVVVVHDRDPRD

Sequence (119 aa):
MWSVGVIIYVSLSGTFPFNEDEDINDQIQNAAFMYPPHPWKKVSQEAIDLINNLLQVKMRKRYSVDKTLSHPWLQDYQMWLDLRNLEGRMNERYITHESDDLRWLHHAQLSGLDYPSIS

Radius of gyration: 17.38 Å; chains: 1; bounding box: 39×30×48 Å

InterPro domains:
  IPR000719 Protein kinase domain [PF00069] (1-74)
  IPR000719 Protein kinase domain [PS50011] (1-74)
  IPR011009 Protein kinase-like domain superfamily [SSF56112] (1-95)